Protein AF-A0A519UPP3-F1 (afdb_monomer)

Secondary structure (DSSP, 8-state):
--HHHHHHHHHHHHHHHHHHTTPPEEEEEEEETTEEEEEEE-

Foldseek 3Di:
DDPVVVVVVVLVVVVVVCVVVVKDWPDAQDDDDPDTDGTDID

pLDDT: mean 94.64, std 5.74, range [61.91, 98.31]

Radius of gyration: 11.52 Å; Cα contacts (8 Å, |Δi|>4): 41; chains: 1; bounding box: 30×12×31 Å

Structure (mmCIF, N/CA/C/O backbone):
data_AF-A0A519UPP3-F1
#
_entry.id   AF-A0A519UPP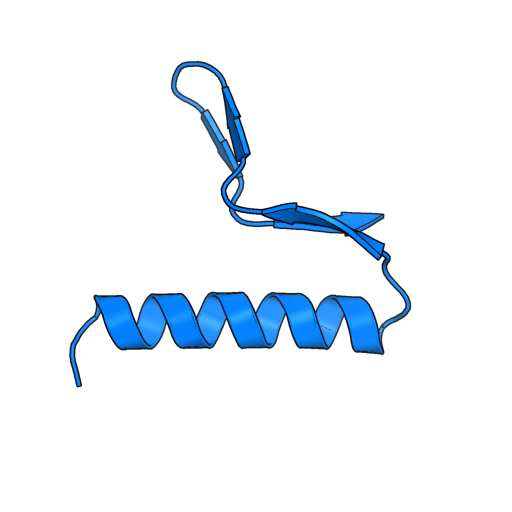3-F1
#
loop_
_atom_site.group_PDB
_atom_site.id
_atom_site.type_symbol
_atom_site.label_atom_id
_atom_site.label_alt_id
_atom_site.label_comp_id
_atom_site.label_asym_id
_atom_site.label_entity_id
_atom_site.label_seq_id
_atom_site.pdbx_PDB_ins_code
_atom_site.Cartn_x
_atom_site.Cartn_y
_atom_site.Cartn_z
_atom_site.occupancy
_atom_site.B_iso_or_equiv
_atom_site.auth_seq_id
_atom_site.auth_comp_id
_atom_site.auth_asym_id
_atom_site.auth_atom_id
_atom_site.pdbx_PDB_model_num
ATOM 1 N N . MET A 1 1 ? 20.469 -9.605 0.647 1.00 61.91 1 MET A N 1
ATOM 2 C CA . MET A 1 1 ? 19.113 -9.011 0.677 1.00 61.91 1 MET A CA 1
ATOM 3 C C . MET A 1 1 ? 18.841 -8.452 -0.711 1.00 61.91 1 MET A C 1
ATOM 5 O O . MET A 1 1 ? 19.669 -7.693 -1.193 1.00 61.91 1 MET A O 1
ATOM 9 N N . ASN A 1 2 ? 17.794 -8.909 -1.399 1.00 87.38 2 ASN A N 1
ATOM 10 C CA . ASN A 1 2 ? 17.469 -8.450 -2.757 1.00 87.38 2 ASN A CA 1
ATOM 11 C C . ASN A 1 2 ? 16.480 -7.271 -2.671 1.00 87.38 2 ASN A C 1
ATOM 13 O O . ASN A 1 2 ? 15.666 -7.228 -1.750 1.00 87.38 2 ASN A O 1
ATOM 17 N N . THR A 1 3 ? 16.529 -6.332 -3.615 1.00 89.25 3 THR A N 1
ATOM 18 C CA . THR A 1 3 ? 15.651 -5.149 -3.667 1.00 89.25 3 THR A CA 1
ATOM 19 C C . THR A 1 3 ? 14.168 -5.523 -3.684 1.00 89.25 3 THR A C 1
ATOM 21 O O . THR A 1 3 ? 13.356 -4.837 -3.072 1.00 89.25 3 THR A O 1
ATOM 24 N N . LYS A 1 4 ? 13.822 -6.663 -4.296 1.00 88.44 4 LYS A N 1
ATOM 25 C CA . LYS A 1 4 ? 12.461 -7.226 -4.263 1.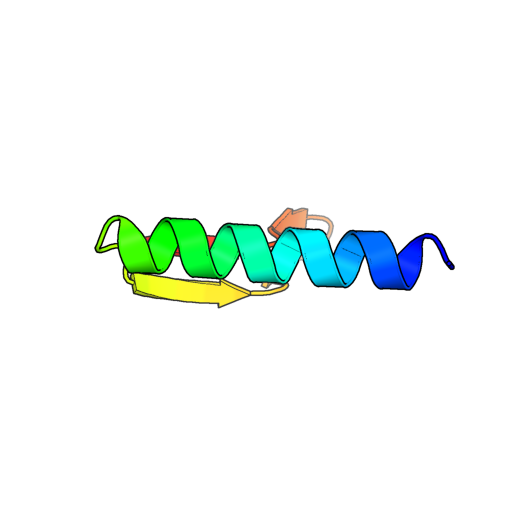00 88.44 4 LYS A CA 1
ATOM 26 C C . LYS A 1 4 ? 11.989 -7.577 -2.850 1.00 88.44 4 LYS A C 1
ATOM 28 O O . LYS A 1 4 ? 10.848 -7.297 -2.503 1.00 88.44 4 LYS A O 1
ATOM 33 N N . ASP A 1 5 ? 12.865 -8.168 -2.039 1.00 91.88 5 ASP A N 1
ATOM 34 C CA . ASP A 1 5 ? 12.542 -8.561 -0.661 1.00 91.88 5 ASP A CA 1
ATOM 35 C C . ASP A 1 5 ? 12.331 -7.320 0.216 1.00 91.88 5 ASP A C 1
ATOM 37 O O . ASP A 1 5 ? 11.392 -7.254 1.007 1.00 91.88 5 ASP A O 1
ATOM 41 N N . LEU A 1 6 ? 13.163 -6.292 0.005 1.00 93.38 6 LEU A N 1
ATOM 42 C CA . LEU A 1 6 ? 13.024 -4.997 0.668 1.00 93.38 6 LEU A CA 1
ATOM 43 C C . LEU A 1 6 ? 11.693 -4.318 0.313 1.00 93.38 6 LEU A C 1
ATOM 45 O O . LEU A 1 6 ? 10.994 -3.857 1.213 1.00 93.38 6 LEU A O 1
ATOM 49 N N . GLY A 1 7 ? 11.325 -4.299 -0.973 1.00 92.12 7 GLY A N 1
ATOM 50 C CA . GLY A 1 7 ? 10.053 -3.736 -1.435 1.00 92.12 7 GLY A CA 1
ATOM 51 C C . GLY A 1 7 ? 8.846 -4.451 -0.827 1.00 92.12 7 GLY A C 1
ATOM 52 O O . GLY A 1 7 ? 7.969 -3.804 -0.259 1.00 92.12 7 GLY A O 1
ATOM 53 N N . PHE A 1 8 ? 8.849 -5.788 -0.843 1.00 91.94 8 PHE A N 1
ATOM 54 C CA . PHE A 1 8 ? 7.783 -6.588 -0.237 1.00 91.94 8 PHE A CA 1
ATOM 55 C C . PHE A 1 8 ? 7.635 -6.307 1.262 1.00 91.94 8 PHE A C 1
ATOM 57 O O . PHE A 1 8 ? 6.530 -6.072 1.743 1.00 91.94 8 PHE A O 1
ATOM 64 N N . ARG A 1 9 ? 8.746 -6.278 2.008 1.00 94.94 9 ARG A N 1
ATOM 65 C CA . A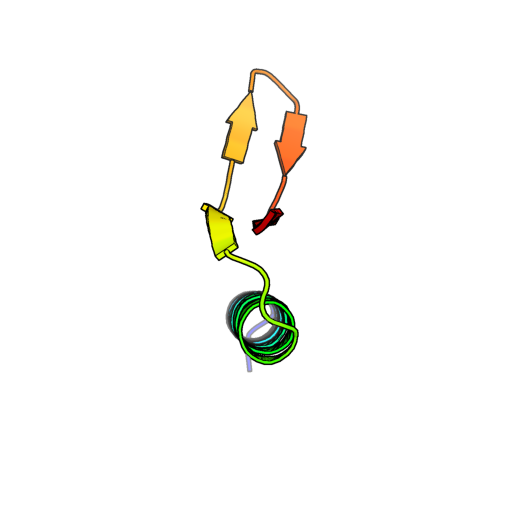RG A 1 9 ? 8.729 -5.950 3.442 1.00 94.94 9 ARG A CA 1
ATOM 66 C C . ARG A 1 9 ? 8.178 -4.548 3.701 1.00 94.94 9 ARG A C 1
ATOM 68 O O . ARG A 1 9 ? 7.399 -4.378 4.634 1.00 94.94 9 ARG A O 1
ATOM 75 N N . GLY A 1 10 ? 8.547 -3.567 2.878 1.00 95.56 10 GLY A N 1
ATOM 76 C CA . GLY A 1 10 ? 8.023 -2.204 2.965 1.00 95.56 10 GLY A CA 1
ATOM 77 C C . GLY A 1 10 ? 6.507 -2.138 2.771 1.00 95.56 10 GLY A C 1
ATOM 78 O O . GLY A 1 10 ? 5.817 -1.535 3.590 1.00 95.56 10 GLY A O 1
ATOM 79 N N . GLU A 1 11 ? 5.975 -2.812 1.748 1.00 95.00 11 GLU A N 1
ATOM 80 C CA . GLU A 1 11 ? 4.527 -2.855 1.488 1.00 95.00 11 GLU A CA 1
ATOM 81 C C . GLU A 1 11 ? 3.756 -3.524 2.639 1.00 95.00 11 GLU A C 1
ATOM 83 O O . GLU A 1 11 ? 2.697 -3.041 3.048 1.00 95.00 11 GLU A O 1
ATOM 88 N N . GLN A 1 12 ? 4.301 -4.604 3.213 1.00 95.75 12 GLN A N 1
ATOM 89 C CA . GLN A 1 12 ? 3.693 -5.269 4.372 1.00 95.75 12 GLN A CA 1
AT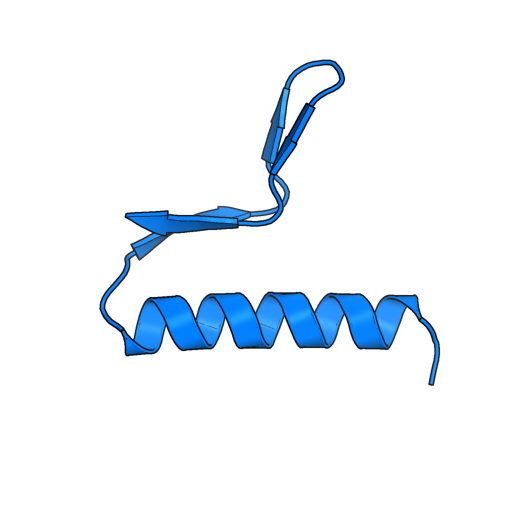OM 90 C C . GLN A 1 12 ? 3.659 -4.351 5.599 1.00 95.75 12 GLN A C 1
ATOM 92 O O . GLN A 1 12 ? 2.623 -4.246 6.252 1.00 95.75 12 GLN A O 1
ATOM 97 N N . LEU A 1 13 ? 4.757 -3.643 5.887 1.00 97.38 13 LEU A N 1
ATOM 98 C CA . LEU A 1 13 ? 4.809 -2.679 6.990 1.00 97.38 13 LEU A CA 1
ATOM 99 C C . LEU A 1 13 ? 3.830 -1.517 6.777 1.00 97.38 13 LEU A C 1
ATOM 101 O O . LEU A 1 13 ? 3.182 -1.084 7.726 1.00 97.38 13 LEU A O 1
ATOM 105 N N . ALA A 1 14 ? 3.681 -1.040 5.539 1.00 97.19 14 ALA A N 1
ATOM 106 C CA . ALA A 1 14 ? 2.718 0.004 5.205 1.00 97.19 14 ALA A CA 1
ATOM 107 C C . ALA A 1 14 ? 1.266 -0.461 5.413 1.00 97.19 14 ALA A C 1
ATOM 109 O O . ALA A 1 14 ? 0.477 0.269 6.012 1.00 97.19 14 ALA A O 1
ATOM 110 N N . CYS A 1 15 ? 0.921 -1.684 4.991 1.00 97.25 15 CYS A N 1
ATOM 111 C CA . CYS A 1 15 ? -0.390 -2.275 5.276 1.00 97.25 15 CYS A CA 1
ATOM 112 C C . CYS A 1 15 ? -0.639 -2.384 6.783 1.00 97.25 15 CYS A C 1
ATOM 114 O O . CYS A 1 15 ? -1.703 -1.985 7.249 1.00 97.25 15 CYS A O 1
ATOM 116 N N . GLN A 1 16 ? 0.342 -2.884 7.541 1.00 97.94 16 GLN A N 1
ATOM 117 C CA . GLN A 1 16 ? 0.206 -3.035 8.988 1.00 97.94 16 GLN A CA 1
ATOM 118 C C . GLN A 1 16 ? -0.006 -1.684 9.672 1.00 97.94 16 GLN A C 1
ATOM 120 O O . GLN A 1 16 ? -0.920 -1.546 10.472 1.00 97.94 16 GLN A O 1
ATOM 125 N N . LEU A 1 17 ? 0.764 -0.660 9.296 1.00 98.19 17 LEU A N 1
ATOM 126 C CA . LEU A 1 17 ? 0.606 0.692 9.829 1.00 98.19 17 LEU A CA 1
ATOM 127 C C . LEU A 1 17 ? -0.794 1.263 9.568 1.00 98.19 17 LEU A C 1
ATOM 129 O O . LEU A 1 17 ? -1.344 1.959 10.418 1.00 98.19 17 LEU A O 1
ATOM 133 N N . LEU A 1 18 ? -1.356 1.018 8.383 1.00 98.06 18 LEU A N 1
ATOM 134 C CA . LEU A 1 18 ? -2.705 1.464 8.037 1.00 98.06 18 LEU A CA 1
ATOM 135 C C . LEU A 1 18 ? -3.756 0.739 8.886 1.00 98.06 18 LEU A C 1
ATOM 137 O O . LEU A 1 18 ? -4.626 1.396 9.454 1.00 98.06 18 LEU A O 1
ATOM 141 N N . ILE A 1 19 ? -3.625 -0.580 9.041 1.00 97.50 19 ILE A N 1
ATOM 142 C CA . ILE A 1 19 ? -4.499 -1.392 9.899 1.00 97.50 19 ILE A CA 1
ATOM 143 C C . ILE A 1 19 ? -4.419 -0.928 11.358 1.00 97.50 19 ILE A C 1
ATOM 145 O O . ILE A 1 19 ? -5.452 -0.706 11.983 1.00 97.50 19 ILE A O 1
ATOM 149 N N . ASP A 1 20 ? -3.213 -0.707 11.885 1.00 98.31 20 ASP A N 1
ATOM 150 C CA . ASP A 1 20 ? -2.991 -0.247 13.263 1.00 98.31 20 ASP A CA 1
ATOM 151 C C . ASP A 1 20 ? -3.572 1.155 13.501 1.00 98.31 20 ASP A C 1
ATOM 153 O O . ASP A 1 20 ? -4.002 1.487 14.605 1.00 98.31 20 ASP A O 1
ATOM 157 N N . LYS A 1 21 ? -3.632 1.981 12.451 1.00 98.00 21 LYS A N 1
ATOM 158 C CA . LYS A 1 21 ? -4.311 3.285 12.462 1.00 98.00 21 LYS A CA 1
ATOM 159 C C . LYS A 1 21 ? -5.836 3.185 12.333 1.00 98.00 21 LYS A C 1
ATOM 161 O O . LYS A 1 21 ? -6.499 4.220 12.342 1.00 98.00 21 LYS A O 1
ATOM 166 N N .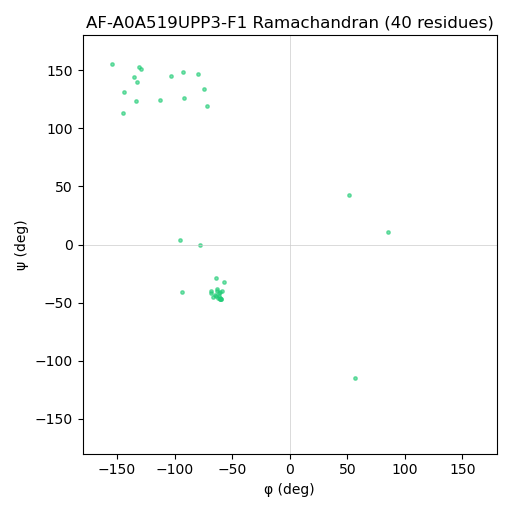 GLY A 1 22 ? -6.387 1.979 12.210 1.00 98.12 22 GLY A N 1
ATOM 167 C CA . GLY A 1 22 ? -7.820 1.723 12.085 1.00 98.12 22 GLY A CA 1
ATOM 168 C C . GLY A 1 22 ? -8.363 1.808 10.658 1.00 98.12 22 GLY A C 1
ATOM 169 O O . GLY A 1 22 ? -9.580 1.805 10.488 1.00 98.12 22 GLY A O 1
ATOM 170 N N . TYR A 1 23 ? -7.497 1.880 9.644 1.00 98.31 23 TYR A N 1
ATOM 171 C CA . TYR A 1 23 ? -7.928 1.856 8.248 1.00 98.31 23 TYR A CA 1
ATOM 172 C C . TYR A 1 23 ? -8.217 0.427 7.788 1.00 98.31 23 TYR A C 1
ATOM 174 O O . TYR A 1 23 ? -7.524 -0.528 8.146 1.00 98.31 23 TYR A O 1
ATOM 182 N N . GLN A 1 24 ? -9.197 0.288 6.902 1.00 97.69 24 GLN A N 1
ATOM 183 C CA . GLN A 1 24 ? -9.472 -0.957 6.202 1.00 97.69 24 GLN A CA 1
ATOM 184 C C . GLN A 1 24 ? -8.704 -0.988 4.879 1.00 97.69 24 GLN A C 1
ATOM 186 O O . GLN A 1 24 ? -8.870 -0.107 4.037 1.00 97.69 24 GLN A O 1
ATOM 191 N N . ILE A 1 25 ? -7.912 -2.035 4.648 1.00 97.31 25 ILE A N 1
ATOM 192 C CA . ILE A 1 25 ? -7.290 -2.261 3.338 1.00 97.31 25 ILE A CA 1
ATOM 193 C C . ILE A 1 25 ? -8.370 -2.704 2.343 1.00 97.31 25 ILE A C 1
ATOM 195 O O . ILE A 1 25 ? -9.020 -3.731 2.533 1.00 97.31 25 ILE A O 1
ATOM 199 N N . ILE A 1 26 ? -8.562 -1.919 1.285 1.00 97.44 26 ILE A N 1
ATOM 200 C CA . ILE A 1 26 ? -9.573 -2.137 0.242 1.00 97.44 26 ILE A CA 1
ATOM 201 C C . ILE A 1 26 ? -8.986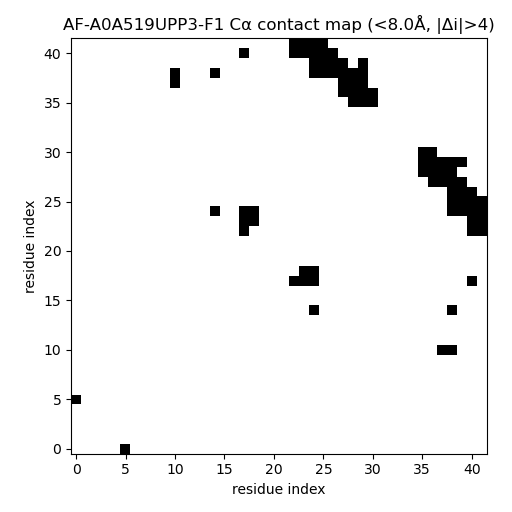 -2.910 -0.938 1.00 97.44 26 ILE A C 1
ATOM 203 O O . ILE A 1 26 ? -9.638 -3.798 -1.481 1.00 97.44 26 ILE A O 1
ATOM 207 N N . ALA A 1 27 ? -7.755 -2.590 -1.336 1.00 95.50 27 ALA A N 1
ATOM 208 C CA . ALA A 1 27 ? -7.046 -3.292 -2.399 1.00 95.50 27 ALA A CA 1
ATOM 209 C C . ALA A 1 27 ? -5.530 -3.160 -2.226 1.00 95.50 27 ALA A C 1
ATOM 211 O O . ALA A 1 27 ? -5.041 -2.200 -1.630 1.00 95.50 27 ALA A O 1
ATOM 212 N N . ARG A 1 28 ? -4.789 -4.116 -2.785 1.00 94.75 28 ARG A N 1
ATOM 213 C CA . ARG A 1 28 ? -3.327 -4.089 -2.907 1.00 94.75 28 ARG A CA 1
ATOM 214 C C . ARG A 1 28 ? -2.942 -4.390 -4.347 1.00 94.75 28 ARG A C 1
ATOM 216 O O . ARG A 1 28 ? -3.661 -5.145 -5.000 1.00 94.75 28 ARG A O 1
ATOM 223 N N . ASN A 1 29 ? -1.811 -3.855 -4.807 1.00 93.25 29 ASN A N 1
ATOM 224 C CA . ASN A 1 29 ? -1.302 -4.054 -6.169 1.00 93.25 29 ASN A CA 1
ATOM 225 C C . ASN A 1 29 ? -2.376 -3.738 -7.233 1.00 93.25 29 ASN A C 1
ATOM 227 O O . ASN A 1 29 ? -2.585 -4.490 -8.189 1.00 93.25 29 ASN A O 1
ATOM 231 N N . TRP A 1 30 ? -3.122 -2.649 -7.027 1.00 95.75 30 TRP A N 1
ATOM 232 C CA . TRP A 1 30 ? -4.199 -2.253 -7.922 1.00 95.75 30 TRP A CA 1
ATOM 233 C C . TRP A 1 30 ? -3.619 -1.664 -9.204 1.00 95.75 30 TRP A C 1
ATOM 235 O O . TRP A 1 30 ? -2.731 -0.815 -9.171 1.00 95.75 30 TRP A O 1
ATOM 245 N N . ARG A 1 31 ? -4.147 -2.093 -10.349 1.00 96.31 31 ARG A N 1
ATOM 246 C CA . ARG A 1 31 ? -3.715 -1.626 -11.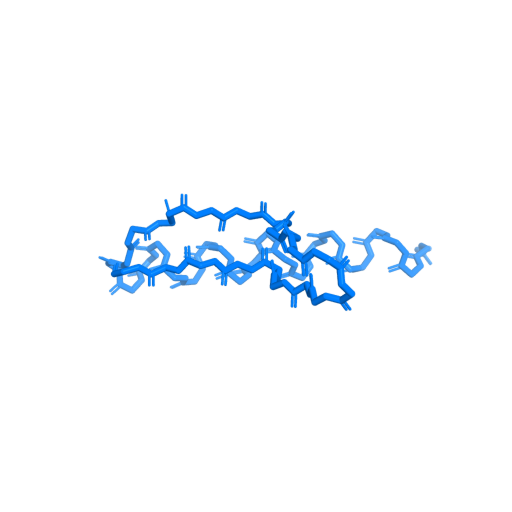667 1.00 96.31 31 ARG A CA 1
ATOM 247 C C . ARG A 1 31 ? -4.927 -1.267 -12.512 1.00 96.31 31 ARG A C 1
ATOM 249 O O . ARG A 1 31 ? -5.918 -1.993 -12.522 1.00 96.31 31 ARG A O 1
ATOM 256 N N . SER A 1 32 ? -4.824 -0.176 -13.261 1.00 96.12 32 SER A N 1
ATOM 257 C CA . SER A 1 32 ? -5.812 0.220 -14.263 1.00 96.12 32 SER A CA 1
ATOM 258 C C . SER A 1 32 ? -5.116 0.875 -15.446 1.00 96.12 32 SER A C 1
ATOM 260 O O . SER A 1 32 ? -4.513 1.942 -15.328 1.00 96.12 32 SER A O 1
ATOM 262 N N . GLY A 1 33 ? -5.155 0.207 -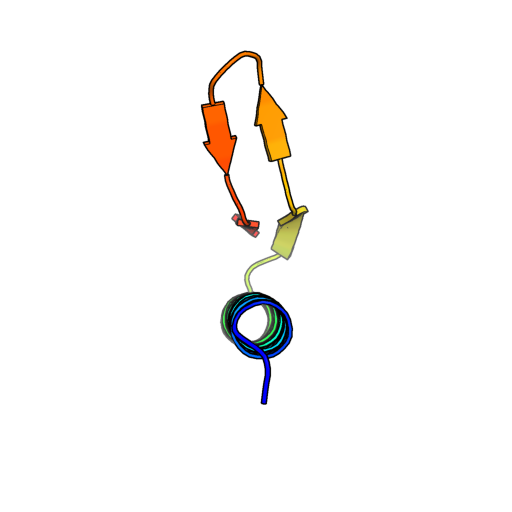16.600 1.00 95.00 33 GLY A N 1
ATOM 263 C CA . GLY A 1 33 ? -4.429 0.635 -17.794 1.00 95.00 33 GLY A CA 1
ATOM 264 C C . GLY A 1 33 ? -2.929 0.779 -17.525 1.00 95.00 33 GLY A C 1
ATOM 265 O O . GLY A 1 33 ? -2.243 -0.203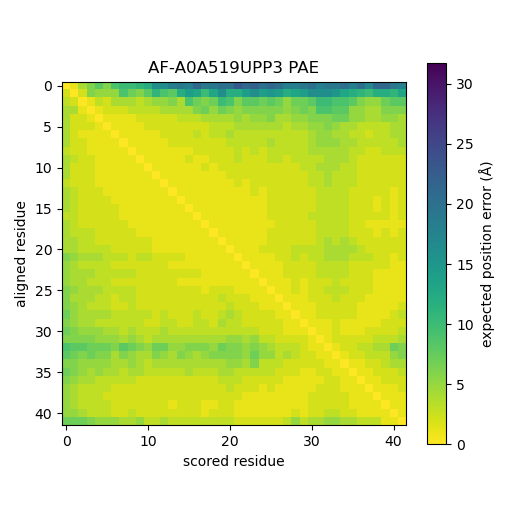 -17.256 1.00 95.00 33 GLY A O 1
ATOM 266 N N . ARG A 1 34 ? -2.424 2.014 -17.613 1.00 95.50 34 ARG A N 1
ATOM 267 C CA . ARG A 1 34 ? -1.014 2.360 -17.351 1.00 95.50 34 ARG A CA 1
ATOM 268 C C . ARG A 1 34 ? -0.757 2.853 -15.923 1.00 95.50 34 ARG A C 1
ATOM 270 O O . ARG A 1 34 ? 0.360 3.257 -15.623 1.00 95.50 34 ARG A O 1
ATOM 277 N N . SER A 1 35 ? -1.776 2.852 -15.070 1.00 95.75 35 SER A N 1
ATOM 278 C CA . SER A 1 35 ? -1.701 3.342 -13.696 1.00 95.75 35 SER A CA 1
ATOM 279 C C . SER A 1 35 ? -1.631 2.187 -12.704 1.00 95.75 35 SER A C 1
ATOM 281 O O . SER A 1 35 ? -2.256 1.143 -12.901 1.00 95.75 35 SER A O 1
ATOM 283 N N . GLU A 1 36 ? -0.889 2.401 -11.622 1.00 96.50 36 GLU A N 1
ATOM 284 C CA . GLU A 1 36 ? -0.720 1.463 -10.515 1.00 96.50 36 GLU A CA 1
ATOM 285 C C . GLU A 1 36 ? -0.843 2.197 -9.176 1.00 96.50 36 GLU A C 1
ATOM 287 O O . GLU A 1 36 ? -0.423 3.348 -9.054 1.00 96.50 36 GLU A O 1
ATOM 292 N N . ILE A 1 37 ? -1.440 1.520 -8.195 1.00 94.62 37 ILE A N 1
ATOM 293 C CA . ILE A 1 37 ? -1.500 1.926 -6.793 1.00 94.62 37 ILE A CA 1
ATOM 294 C C . ILE A 1 37 ? -1.154 0.706 -5.935 1.00 94.62 37 ILE A C 1
ATOM 296 O O . ILE A 1 37 ? -1.834 -0.320 -6.005 1.00 94.62 37 ILE A O 1
ATOM 300 N N . ASP A 1 38 ? -0.139 0.830 -5.085 1.00 94.06 38 ASP A N 1
ATOM 301 C CA . ASP A 1 38 ? 0.336 -0.284 -4.258 1.00 94.06 38 ASP A CA 1
ATOM 302 C C . ASP A 1 38 ? -0.687 -0.692 -3.185 1.00 94.06 38 ASP A C 1
ATOM 304 O O . ASP A 1 38 ? -0.925 -1.882 -2.970 1.00 94.06 38 ASP A O 1
ATOM 308 N N . ILE A 1 39 ? -1.330 0.280 -2.522 1.00 96.44 39 ILE A N 1
ATOM 309 C CA . ILE A 1 39 ? -2.293 0.049 -1.434 1.00 96.44 39 ILE A CA 1
ATOM 310 C C . ILE A 1 39 ? -3.424 1.084 -1.501 1.00 96.44 39 ILE A C 1
ATOM 312 O O . ILE A 1 39 ? -3.176 2.286 -1.561 1.00 96.44 39 ILE A O 1
ATOM 316 N N . ILE A 1 40 ? -4.671 0.619 -1.434 1.00 96.38 40 ILE A N 1
ATOM 317 C CA . ILE A 1 40 ? -5.871 1.448 -1.268 1.00 96.38 40 ILE A CA 1
ATOM 318 C C . ILE A 1 40 ? -6.454 1.140 0.109 1.00 96.38 40 ILE A C 1
ATOM 320 O O . ILE A 1 40 ? -6.749 -0.020 0.398 1.00 96.38 40 ILE A O 1
ATOM 324 N N . ALA A 1 41 ? -6.635 2.162 0.945 1.00 97.69 41 ALA A N 1
ATOM 325 C CA . ALA A 1 41 ? -7.189 2.032 2.290 1.00 97.69 41 ALA A CA 1
ATOM 326 C C . ALA A 1 41 ? -8.306 3.057 2.538 1.00 97.69 41 ALA A C 1
ATOM 328 O O . ALA A 1 41 ? -8.325 4.114 1.904 1.00 97.69 41 ALA A O 1
ATOM 329 N N . LYS A 1 42 ? -9.236 2.720 3.433 1.00 95.06 42 LYS A N 1
ATOM 330 C CA . LYS A 1 42 ? -10.392 3.539 3.816 1.00 95.06 42 LYS A CA 1
ATOM 331 C C . LYS A 1 42 ? -10.434 3.756 5.317 1.00 95.06 42 LYS A C 1
ATOM 333 O O . LYS A 1 42 ? -10.149 2.774 6.037 1.00 95.06 42 LYS A O 1
#

Mean predicted aligned error: 3.04 Å

Nearest PDB structures (foldseek):
  4da2-assembly1_A  TM=5.668E-01  e=5.444E-01  Pyrococcus furiosus DSM 3638
  4g6v-assembly1_A  TM=6.997E-01  e=1.875E+00  Burkholderia pseudomallei 1026a
  7dcs-assembly2_E  TM=4.716E-01  e=6.007E+00  Homo sapiens

Sequence (42 aa):
MNTKDLGFRGEQLACQLLIDKGYQIIARNWRSGRSEIDIIAK

Solvent-accessible surface area (backbone atoms only — not comparable to full-atom values): 2584 Å² total; per-residue (Å²): 137,56,72,68,56,54,50,52,54,50,53,52,52,51,51,49,53,40,44,76,70,70,33,45,80,75,46,63,71,42,72,57,94,95,46,77,43,68,70,41,70,87